Protein AF-A0A0Z8GHM3-F1 (afdb_monomer_lite)

Structure (mmCIF, N/CA/C/O backbone):
data_AF-A0A0Z8GHM3-F1
#
_entry.id   AF-A0A0Z8GHM3-F1
#
loop_
_atom_site.group_PDB
_atom_site.id
_atom_site.type_symbol
_atom_site.label_atom_id
_atom_site.label_alt_id
_atom_site.label_comp_id
_atom_site.label_asym_id
_atom_site.label_entity_id
_atom_site.label_seq_id
_atom_site.pdbx_PDB_ins_code
_atom_site.Cartn_x
_atom_site.Cartn_y
_atom_site.Cartn_z
_atom_site.occupancy
_atom_site.B_iso_or_equiv
_atom_site.auth_seq_id
_atom_site.auth_comp_id
_atom_site.auth_asym_id
_atom_site.auth_atom_id
_atom_site.pdbx_PDB_model_num
ATOM 1 N N . MET A 1 1 ? 1.312 11.010 23.275 1.00 46.31 1 MET A N 1
ATOM 2 C CA . MET A 1 1 ? 2.082 11.666 22.197 1.00 46.31 1 MET A CA 1
ATOM 3 C C . MET A 1 1 ? 1.892 10.808 20.962 1.00 46.31 1 MET A C 1
ATOM 5 O O . MET A 1 1 ? 2.202 9.631 21.065 1.00 46.31 1 MET A O 1
ATOM 9 N N . LYS A 1 2 ? 1.317 11.334 19.873 1.00 48.09 2 LYS A N 1
ATOM 10 C CA . LYS A 1 2 ? 1.325 10.628 18.581 1.00 48.09 2 LYS A CA 1
ATOM 11 C C . LYS A 1 2 ? 2.775 10.639 18.091 1.00 48.09 2 LYS A C 1
ATOM 13 O O . LYS A 1 2 ? 3.327 11.740 18.014 1.00 48.09 2 LYS A O 1
ATOM 18 N N . LYS A 1 3 ? 3.423 9.489 17.882 1.00 54.81 3 LYS A N 1
ATOM 19 C CA . LYS A 1 3 ? 4.711 9.492 17.180 1.00 54.81 3 LYS A CA 1
ATOM 20 C C . LYS A 1 3 ? 4.395 9.499 15.687 1.00 54.81 3 LYS A C 1
ATOM 22 O O . LYS A 1 3 ? 3.381 8.963 15.258 1.00 54.81 3 LYS A O 1
ATOM 27 N N . TYR A 1 4 ? 5.214 10.205 14.928 1.00 56.00 4 TYR A N 1
ATOM 28 C CA . TYR A 1 4 ? 5.084 10.302 13.480 1.00 56.00 4 TYR A CA 1
ATOM 29 C C . TYR A 1 4 ? 6.193 9.467 12.854 1.00 56.00 4 TYR A C 1
ATOM 31 O O . TYR A 1 4 ? 7.284 9.386 13.424 1.00 56.00 4 TYR A O 1
ATOM 39 N N . ILE A 1 5 ? 5.921 8.885 11.691 1.00 62.59 5 ILE A N 1
ATOM 40 C CA . ILE A 1 5 ? 6.941 8.220 10.886 1.00 62.59 5 ILE A CA 1
ATOM 41 C C . ILE A 1 5 ? 7.571 9.269 9.974 1.00 62.59 5 ILE A C 1
ATOM 43 O O . ILE A 1 5 ? 6.867 10.047 9.331 1.00 62.59 5 ILE A O 1
ATOM 47 N N . VAL A 1 6 ? 8.896 9.293 9.948 1.00 60.34 6 VAL A N 1
ATOM 48 C CA . VAL A 1 6 ? 9.713 10.118 9.056 1.00 60.34 6 VAL A CA 1
ATOM 49 C C . VAL A 1 6 ? 10.817 9.235 8.483 1.00 60.34 6 VAL A C 1
ATOM 51 O O . VAL A 1 6 ? 11.373 8.413 9.216 1.00 60.34 6 VAL A O 1
ATOM 54 N N . ASN A 1 7 ? 11.082 9.361 7.183 1.00 66.50 7 ASN A N 1
ATOM 55 C CA . ASN A 1 7 ? 12.170 8.658 6.500 1.00 66.50 7 ASN A CA 1
ATOM 56 C C . ASN A 1 7 ? 13.543 9.273 6.860 1.00 66.50 7 ASN A C 1
ATOM 58 O O . ASN A 1 7 ? 13.626 10.205 7.664 1.00 66.50 7 ASN A O 1
ATOM 62 N N . GLU A 1 8 ? 14.631 8.740 6.293 1.00 62.94 8 GLU A N 1
ATOM 63 C CA . GLU A 1 8 ? 16.000 9.220 6.564 1.00 62.94 8 GLU A CA 1
ATOM 64 C C . GLU A 1 8 ? 16.203 10.702 6.194 1.00 62.94 8 GLU A C 1
ATOM 66 O O . GLU A 1 8 ? 16.972 11.401 6.857 1.00 62.94 8 GLU A O 1
ATOM 71 N N . ASP A 1 9 ? 15.436 11.201 5.222 1.00 62.94 9 ASP A N 1
ATOM 72 C CA . ASP A 1 9 ? 15.411 12.603 4.791 1.00 62.94 9 ASP A CA 1
ATOM 73 C C . ASP A 1 9 ? 14.457 13.484 5.614 1.00 62.94 9 ASP A C 1
ATOM 75 O O . ASP A 1 9 ? 14.288 14.674 5.341 1.00 62.94 9 ASP A O 1
ATOM 79 N N . ASN A 1 10 ? 13.884 12.933 6.689 1.00 63.03 10 ASN A N 1
ATOM 80 C CA . ASN A 1 10 ? 12.969 13.618 7.598 1.00 63.03 10 ASN A CA 1
ATOM 81 C C . ASN A 1 10 ? 11.628 14.017 6.941 1.00 63.03 10 ASN A C 1
ATOM 83 O O . ASN A 1 10 ? 10.919 14.900 7.436 1.00 63.03 10 ASN A O 1
ATOM 87 N N . GLU A 1 11 ? 11.271 13.355 5.842 1.00 69.75 11 GLU A N 1
ATOM 88 C CA . GLU A 1 11 ? 10.003 13.490 5.133 1.00 69.75 11 GLU A CA 1
ATOM 89 C C . GLU A 1 11 ? 9.007 12.420 5.582 1.00 69.75 11 GLU A C 1
ATOM 91 O O . GLU A 1 11 ? 9.363 11.314 6.000 1.00 69.75 11 GLU A O 1
ATOM 96 N N 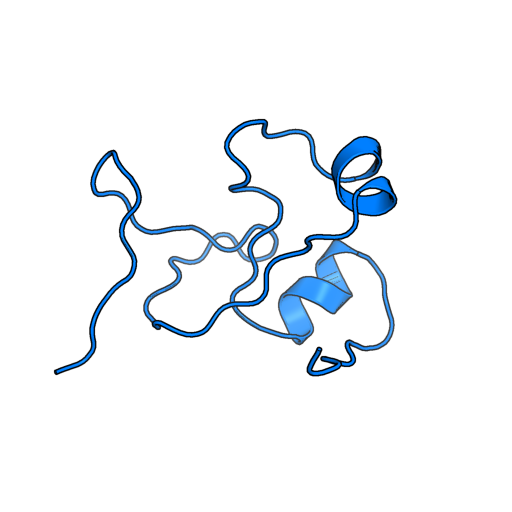. ARG A 1 12 ? 7.719 12.762 5.533 1.00 75.31 12 ARG A N 1
ATOM 97 C CA . ARG A 1 12 ? 6.654 11.825 5.892 1.00 75.31 12 ARG A CA 1
ATOM 98 C C . ARG A 1 12 ? 6.388 10.873 4.730 1.00 75.31 12 ARG A C 1
ATOM 100 O O . ARG A 1 12 ? 6.285 11.347 3.600 1.00 75.31 12 ARG A O 1
ATOM 107 N N . PRO A 1 13 ? 6.207 9.568 4.993 1.00 82.06 13 PRO A N 1
ATOM 108 C CA . PRO A 1 13 ? 5.807 8.643 3.947 1.00 82.06 13 PRO A CA 1
ATOM 109 C C . PRO A 1 13 ? 4.447 9.048 3.371 1.00 82.06 13 PRO A C 1
ATOM 111 O O . PRO A 1 13 ? 3.547 9.496 4.091 1.00 82.06 13 PRO A O 1
ATOM 114 N N . MET A 1 14 ? 4.307 8.884 2.062 1.00 88.44 14 MET A N 1
ATOM 115 C CA . MET A 1 14 ? 3.095 9.201 1.313 1.00 88.44 14 MET A CA 1
ATOM 116 C C . MET A 1 14 ? 2.381 7.906 0.946 1.00 88.44 14 MET A C 1
ATOM 118 O O . MET A 1 14 ? 3.015 6.923 0.583 1.00 88.44 14 MET A O 1
ATOM 122 N N . CYS A 1 15 ? 1.053 7.892 1.037 1.00 90.94 15 CYS A N 1
ATOM 123 C CA . CYS A 1 15 ? 0.275 6.751 0.567 1.00 90.94 15 CYS A CA 1
ATOM 124 C C . CYS A 1 15 ? 0.394 6.627 -0.956 1.00 90.94 15 CYS A C 1
ATOM 126 O O . CYS A 1 15 ? 0.009 7.549 -1.677 1.00 90.94 15 CYS A O 1
ATOM 128 N N . ALA A 1 16 ? 0.823 5.464 -1.438 1.00 91.25 16 ALA A N 1
ATOM 129 C CA . ALA A 1 16 ? 1.001 5.189 -2.859 1.00 91.25 16 ALA A CA 1
ATOM 130 C C . ALA A 1 16 ? -0.294 5.325 -3.680 1.00 91.25 16 ALA A C 1
ATOM 132 O O . ALA A 1 16 ? -0.257 5.732 -4.840 1.00 91.25 16 ALA A O 1
ATOM 133 N N . ASN A 1 17 ? -1.456 5.053 -3.070 1.00 93.56 17 ASN A N 1
ATOM 134 C CA . ASN A 1 17 ? -2.754 5.179 -3.738 1.00 93.56 17 ASN A CA 1
ATOM 135 C C . ASN A 1 17 ? -3.289 6.620 -3.728 1.00 93.56 17 ASN A C 1
ATOM 137 O O . ASN A 1 17 ? -3.482 7.237 -4.772 1.00 93.56 17 ASN A O 1
ATOM 141 N N . CYS A 1 18 ? -3.550 7.175 -2.539 1.00 93.50 18 CYS A N 1
ATOM 142 C CA . CYS A 1 18 ? -4.270 8.446 -2.404 1.00 93.50 18 CYS A CA 1
ATOM 143 C C . CYS A 1 18 ? -3.363 9.677 -2.291 1.00 93.50 18 CYS A C 1
ATOM 145 O O . CYS A 1 18 ? -3.877 10.788 -2.151 1.00 93.50 18 CYS A O 1
ATOM 147 N N . GLN A 1 19 ? -2.037 9.492 -2.309 1.00 91.12 19 GLN A N 1
ATOM 148 C CA . GLN A 1 19 ? -1.043 10.570 -2.257 1.00 91.12 19 GLN A CA 1
ATOM 149 C C . GLN A 1 19 ? -1.219 11.495 -1.040 1.00 91.12 19 GLN A C 1
ATOM 151 O O . GLN A 1 19 ? -0.908 12.682 -1.083 1.00 91.12 19 GLN A O 1
ATOM 156 N N . SER A 1 20 ? -1.761 10.958 0.055 1.00 90.69 20 SER A N 1
ATOM 157 C CA . SER A 1 20 ? -1.892 11.660 1.334 1.00 90.69 20 SER A CA 1
ATOM 158 C C . SER A 1 20 ? -0.740 11.286 2.261 1.00 90.69 20 SER A C 1
ATOM 160 O O . SER A 1 20 ? -0.315 10.129 2.274 1.00 90.69 20 SER A O 1
ATOM 162 N N . GLU A 1 21 ? -0.278 12.243 3.068 1.00 89.50 21 GLU A N 1
ATOM 163 C CA . GLU A 1 21 ? 0.711 11.988 4.122 1.00 89.50 21 GLU A CA 1
ATOM 164 C C . GLU A 1 21 ? 0.201 10.929 5.106 1.00 89.50 21 GLU A C 1
ATOM 166 O O . GLU A 1 21 ? -0.927 11.007 5.606 1.00 89.50 21 GLU A O 1
ATOM 171 N N . ILE A 1 22 ? 1.059 9.968 5.436 1.00 87.75 22 ILE A N 1
ATOM 172 C CA . ILE A 1 22 ? 0.803 8.988 6.486 1.00 87.75 22 ILE A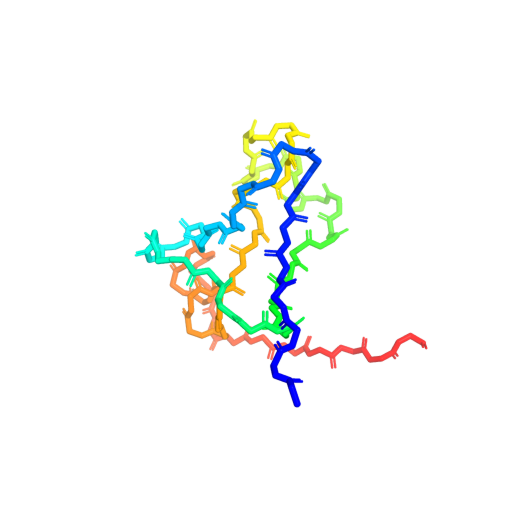 CA 1
ATOM 173 C C . ILE A 1 22 ? 1.221 9.610 7.815 1.00 87.75 22 ILE A C 1
ATOM 175 O O . ILE A 1 22 ? 2.398 9.794 8.123 1.00 87.75 22 ILE A O 1
ATOM 179 N N . LEU A 1 23 ? 0.211 9.995 8.591 1.00 80.56 23 LEU A N 1
ATOM 180 C CA . LEU A 1 23 ? 0.379 10.710 9.858 1.00 80.56 23 LEU A CA 1
ATOM 181 C C . LEU A 1 23 ? 0.441 9.780 11.075 1.00 80.56 23 LEU A C 1
ATOM 183 O O . LEU A 1 23 ? 0.761 10.243 12.171 1.00 80.56 23 LEU A O 1
ATOM 187 N N . GLU A 1 24 ? 0.079 8.511 10.908 1.00 74.44 24 GLU A N 1
ATOM 188 C CA . GLU A 1 24 ? -0.038 7.529 11.987 1.00 74.44 24 GLU A CA 1
ATOM 189 C C . GLU A 1 24 ? 1.138 6.546 11.971 1.00 74.44 24 GLU A C 1
ATOM 191 O O . GLU A 1 24 ? 1.787 6.372 10.945 1.00 74.44 24 GLU A O 1
ATOM 196 N N . GLU A 1 25 ? 1.439 5.928 13.122 1.00 68.44 25 GLU A N 1
ATOM 197 C CA . GLU A 1 25 ? 2.485 4.889 13.230 1.00 68.44 25 GLU A CA 1
ATOM 198 C C . GLU A 1 25 ? 2.090 3.592 12.506 1.00 68.44 25 GLU A C 1
ATOM 200 O O . GLU A 1 25 ? 2.950 2.774 12.191 1.00 68.44 25 GLU A O 1
ATOM 205 N N . GLU A 1 26 ? 0.796 3.401 12.253 1.00 79.44 26 GLU A N 1
ATOM 206 C CA . GLU A 1 26 ? 0.254 2.212 11.610 1.00 79.44 26 GLU A CA 1
ATOM 207 C C . GLU A 1 26 ? 0.003 2.491 10.125 1.00 79.44 26 GLU A C 1
ATOM 209 O O . GLU A 1 26 ? -0.715 3.418 9.748 1.00 79.44 26 GLU A O 1
ATOM 214 N N . TYR A 1 27 ? 0.621 1.677 9.276 1.00 87.69 27 TYR A N 1
ATOM 215 C CA . TYR A 1 27 ? 0.476 1.690 7.825 1.00 87.69 27 TYR A CA 1
ATOM 216 C C . TYR A 1 27 ? 0.590 0.262 7.300 1.00 87.69 27 TYR A C 1
ATOM 218 O O . TYR A 1 27 ? 1.109 -0.630 7.975 1.00 87.69 27 TYR A O 1
ATOM 226 N N . LEU A 1 28 ? 0.114 0.046 6.079 1.00 89.50 28 LEU A N 1
ATOM 227 C CA . LEU A 1 28 ? 0.253 -1.226 5.384 1.00 89.50 28 LEU A CA 1
ATOM 228 C C . LEU A 1 28 ? 1.403 -1.121 4.388 1.00 89.50 28 LEU A C 1
ATOM 230 O O . LEU A 1 28 ? 1.502 -0.142 3.654 1.00 89.50 28 LEU A O 1
ATOM 234 N N . MET A 1 29 ? 2.263 -2.133 4.359 1.00 89.12 29 MET A N 1
ATOM 235 C CA . MET A 1 29 ? 3.378 -2.222 3.419 1.00 89.12 29 MET A CA 1
ATOM 236 C C . MET A 1 29 ? 3.387 -3.599 2.773 1.00 89.12 29 MET A C 1
ATOM 238 O O . MET A 1 29 ? 3.323 -4.619 3.464 1.00 89.12 29 MET A O 1
ATOM 242 N N . ILE A 1 30 ? 3.504 -3.635 1.448 1.00 89.31 30 ILE A N 1
ATOM 243 C CA . ILE A 1 30 ? 3.636 -4.893 0.714 1.00 89.31 30 ILE A CA 1
ATOM 244 C C . ILE A 1 30 ? 5.078 -5.387 0.825 1.00 89.31 30 ILE A C 1
ATOM 246 O O . ILE A 1 30 ? 5.999 -4.733 0.349 1.00 89.31 30 ILE A O 1
ATOM 250 N N . ARG A 1 31 ? 5.277 -6.554 1.447 1.00 86.19 31 ARG A N 1
ATOM 251 C CA . ARG A 1 31 ? 6.603 -7.183 1.617 1.00 86.19 31 ARG A CA 1
ATOM 252 C C . ARG A 1 31 ? 6.812 -8.422 0.744 1.00 86.19 31 ARG A C 1
ATOM 254 O O . ARG A 1 31 ? 7.861 -9.054 0.819 1.00 86.19 31 ARG A O 1
A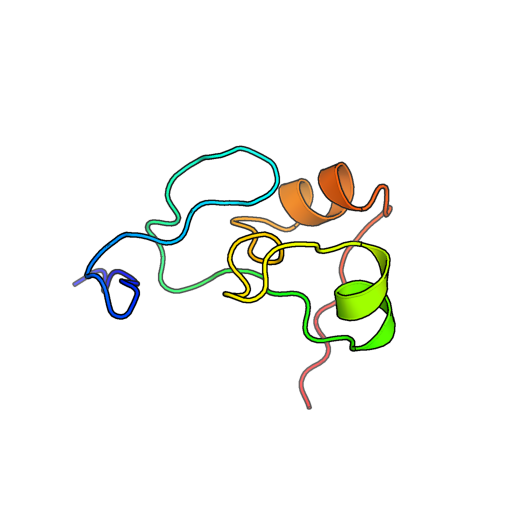TOM 261 N N . ASP A 1 32 ? 5.816 -8.785 -0.060 1.00 87.62 32 ASP A N 1
ATOM 262 C CA . ASP A 1 32 ? 5.904 -9.924 -0.970 1.00 87.62 32 ASP A CA 1
ATOM 263 C C . ASP A 1 32 ? 6.830 -9.602 -2.151 1.00 87.62 32 ASP A C 1
ATOM 265 O O . ASP A 1 32 ? 6.599 -8.649 -2.894 1.00 87.62 32 ASP A O 1
A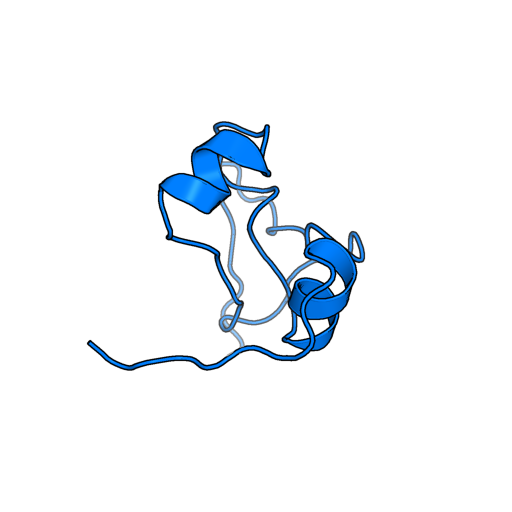TOM 269 N N . ASN A 1 33 ? 7.868 -10.418 -2.344 1.00 87.12 33 ASN A N 1
ATOM 270 C CA . ASN A 1 33 ? 8.884 -10.185 -3.371 1.00 87.12 33 ASN A CA 1
ATOM 271 C C . ASN A 1 33 ? 8.322 -10.209 -4.799 1.00 87.12 33 AS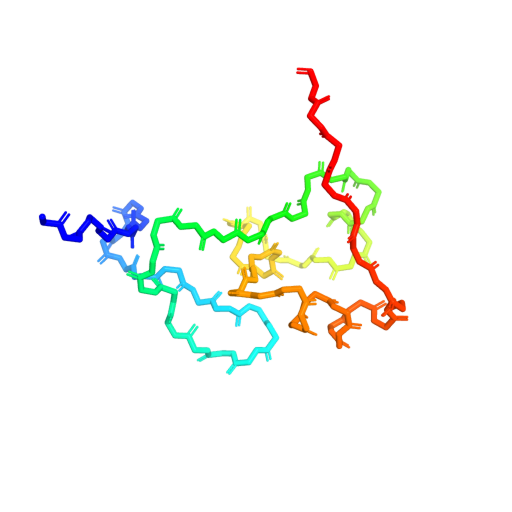N A C 1
ATOM 273 O O . ASN A 1 33 ? 8.827 -9.492 -5.661 1.00 87.12 33 ASN A O 1
ATOM 277 N N . PHE A 1 34 ? 7.317 -11.045 -5.080 1.00 88.75 34 PHE A N 1
ATOM 278 C CA . PHE A 1 34 ? 6.727 -11.106 -6.414 1.00 88.75 34 PHE A CA 1
ATOM 279 C C . PHE A 1 34 ? 5.957 -9.820 -6.707 1.00 88.75 34 PHE A C 1
ATOM 281 O O . PHE A 1 34 ? 6.118 -9.257 -7.789 1.00 88.75 34 PHE A O 1
ATOM 288 N N . LEU A 1 35 ? 5.170 -9.324 -5.751 1.00 87.62 35 LEU A N 1
ATOM 289 C CA . LEU A 1 35 ? 4.462 -8.056 -5.919 1.00 87.62 35 LEU A CA 1
ATOM 290 C C . LEU A 1 35 ? 5.436 -6.879 -6.026 1.00 87.62 35 LEU A C 1
ATOM 292 O O . LEU A 1 35 ? 5.329 -6.108 -6.974 1.00 87.62 35 LEU A O 1
ATOM 296 N N . LEU A 1 36 ? 6.424 -6.804 -5.127 1.00 87.25 36 LEU A N 1
ATOM 297 C CA . LEU A 1 36 ? 7.472 -5.776 -5.130 1.00 87.25 36 LEU A CA 1
ATOM 298 C C . LEU A 1 36 ? 8.170 -5.641 -6.484 1.00 87.25 36 LEU A C 1
ATOM 300 O O . LEU A 1 36 ? 8.323 -4.540 -6.982 1.00 87.25 36 LEU A O 1
ATOM 304 N N . VAL A 1 37 ? 8.554 -6.753 -7.112 1.00 86.19 37 VAL A N 1
ATOM 305 C CA . VAL A 1 37 ? 9.304 -6.721 -8.379 1.00 86.19 37 VAL A CA 1
ATOM 306 C C . VAL A 1 37 ? 8.429 -6.398 -9.596 1.00 86.19 37 VAL A C 1
ATOM 308 O O . VAL A 1 37 ? 8.949 -5.927 -10.604 1.00 86.19 37 VAL A O 1
ATOM 311 N N . ASN A 1 38 ? 7.129 -6.704 -9.552 1.00 86.25 38 ASN A N 1
ATOM 312 C CA . ASN A 1 38 ? 6.265 -6.631 -10.739 1.00 86.25 38 ASN A CA 1
ATOM 313 C C . ASN A 1 38 ? 5.285 -5.450 -10.740 1.00 86.25 38 ASN A C 1
ATOM 315 O O . ASN A 1 38 ? 4.731 -5.150 -11.796 1.00 86.25 38 ASN A O 1
ATOM 319 N N . TYR A 1 39 ? 5.027 -4.833 -9.586 1.00 84.38 39 TYR A N 1
ATOM 320 C CA . TYR A 1 39 ? 3.968 -3.827 -9.426 1.00 84.38 39 TYR A CA 1
ATOM 321 C C . TYR A 1 39 ? 4.440 -2.520 -8.791 1.00 84.38 39 TYR A C 1
ATOM 323 O O . TYR A 1 39 ? 3.655 -1.577 -8.732 1.00 84.38 39 TYR A O 1
ATOM 331 N N . PHE A 1 40 ? 5.689 -2.466 -8.336 1.00 86.88 40 PHE A N 1
ATOM 332 C CA . PHE A 1 40 ? 6.275 -1.312 -7.672 1.00 86.88 40 PHE A CA 1
ATOM 333 C C . PHE A 1 40 ? 7.610 -0.986 -8.353 1.00 86.88 40 PHE A C 1
ATOM 335 O O . PHE A 1 40 ? 8.411 -1.879 -8.630 1.00 86.88 40 PHE A O 1
ATOM 342 N N . ASP A 1 41 ? 7.794 0.283 -8.698 1.00 77.00 41 ASP A N 1
ATOM 343 C CA . ASP A 1 41 ? 8.910 0.810 -9.482 1.00 77.00 41 ASP A CA 1
ATOM 344 C C . ASP A 1 41 ? 9.935 1.550 -8.606 1.00 77.00 41 ASP A C 1
ATOM 346 O O . ASP A 1 41 ? 11.091 1.693 -9.018 1.00 77.00 41 ASP A O 1
ATOM 350 N N . ASP A 1 42 ? 9.535 2.043 -7.428 1.00 71.69 42 ASP A N 1
ATOM 351 C CA . ASP A 1 42 ? 10.379 2.893 -6.591 1.00 71.69 42 ASP A CA 1
ATOM 352 C C . ASP A 1 42 ? 11.340 2.057 -5.720 1.00 71.69 42 ASP A C 1
ATOM 354 O O . ASP A 1 42 ? 10.909 1.343 -4.805 1.00 71.69 42 ASP A O 1
ATOM 358 N N . PRO A 1 43 ? 12.663 2.130 -5.964 1.00 58.78 43 PRO A N 1
ATOM 359 C CA . PRO A 1 43 ? 13.652 1.379 -5.197 1.00 58.78 43 PRO A CA 1
ATOM 360 C C . PRO A 1 43 ? 13.717 1.786 -3.719 1.00 58.78 43 PRO A C 1
ATOM 362 O O . PRO A 1 43 ? 14.197 0.987 -2.911 1.00 58.78 43 PRO A O 1
ATOM 365 N N . ASP A 1 44 ? 13.222 2.976 -3.361 1.00 62.94 44 ASP A N 1
ATOM 366 C CA . ASP A 1 44 ? 13.182 3.447 -1.974 1.00 62.94 44 ASP A CA 1
ATOM 367 C C . ASP A 1 44 ? 11.974 2.883 -1.199 1.00 62.94 44 ASP A C 1
ATOM 369 O O . ASP A 1 44 ? 11.846 3.106 0.007 1.00 62.94 44 ASP A O 1
ATOM 373 N N . GLY A 1 45 ? 11.099 2.105 -1.858 1.00 62.44 45 GLY A N 1
ATOM 374 C CA . GLY A 1 45 ? 9.962 1.438 -1.219 1.00 62.44 45 GLY A CA 1
ATOM 375 C C . GLY A 1 45 ? 8.921 2.426 -0.698 1.00 62.44 45 GLY A C 1
ATOM 376 O O . GLY A 1 45 ? 8.327 2.215 0.357 1.00 62.44 45 GLY A O 1
ATOM 377 N N . LEU A 1 46 ? 8.748 3.551 -1.392 1.00 69.31 46 LEU A N 1
ATOM 378 C CA . LEU A 1 46 ? 7.746 4.564 -1.057 1.00 69.31 46 LEU A CA 1
ATOM 379 C C . LEU A 1 46 ? 6.426 4.339 -1.799 1.00 69.31 46 LEU A C 1
ATOM 381 O O . LEU A 1 46 ? 5.375 4.794 -1.352 1.00 69.31 46 LEU A O 1
ATOM 385 N N . ASP A 1 47 ? 6.457 3.599 -2.902 1.00 81.81 47 ASP A N 1
ATOM 386 C CA . ASP A 1 47 ? 5.299 3.298 -3.737 1.00 81.81 47 ASP A CA 1
ATOM 387 C C . ASP A 1 47 ? 4.554 2.017 -3.320 1.00 81.81 47 ASP A C 1
ATOM 389 O O . ASP A 1 47 ? 3.507 1.713 -3.886 1.00 81.81 47 ASP A O 1
ATOM 393 N N . ASN A 1 48 ? 5.020 1.303 -2.289 1.00 89.69 48 ASN A N 1
ATOM 394 C CA . ASN A 1 48 ? 4.371 0.106 -1.737 1.00 89.69 48 ASN A CA 1
ATOM 395 C C . ASN A 1 48 ? 3.771 0.316 -0.330 1.00 89.69 48 ASN A C 1
ATOM 397 O O . ASN A 1 48 ? 3.423 -0.663 0.345 1.00 89.69 48 ASN A O 1
ATOM 401 N N . ILE A 1 49 ? 3.667 1.572 0.117 1.00 90.75 49 ILE A N 1
ATOM 402 C CA . ILE A 1 49 ? 3.147 1.967 1.431 1.00 90.75 49 ILE A CA 1
ATOM 403 C C . ILE A 1 49 ? 1.737 2.554 1.292 1.00 90.75 49 ILE A C 1
ATOM 405 O O . ILE A 1 49 ? 1.472 3.422 0.461 1.00 90.75 49 ILE A O 1
ATOM 409 N N . PHE A 1 50 ? 0.817 2.123 2.156 1.00 92.19 50 PHE A N 1
ATOM 410 C CA . PHE A 1 50 ? -0.595 2.491 2.100 1.00 92.19 50 PHE A CA 1
ATOM 411 C C . PHE A 1 50 ? -1.139 2.900 3.470 1.00 92.19 50 PHE A C 1
ATOM 413 O O . PHE A 1 50 ? -0.861 2.271 4.489 1.00 92.19 50 PHE A O 1
ATOM 420 N N . CYS A 1 51 ? -1.985 3.934 3.488 1.00 92.25 51 CYS A N 1
ATOM 421 C CA . CYS A 1 51 ? -2.594 4.446 4.721 1.00 92.25 51 CYS A CA 1
ATOM 422 C C . CYS A 1 51 ? -3.813 3.643 5.208 1.00 92.25 51 CYS A C 1
ATOM 424 O O . CYS A 1 51 ? -4.306 3.890 6.303 1.00 92.25 51 CYS A O 1
ATOM 426 N N . SER A 1 52 ? -4.361 2.740 4.388 1.00 92.56 52 SER A N 1
ATOM 427 C CA . SER A 1 52 ? -5.554 1.956 4.730 1.00 92.56 52 SER A CA 1
ATOM 428 C C . SER A 1 52 ? -5.706 0.728 3.837 1.00 92.56 52 SER A C 1
ATOM 430 O O . SER A 1 52 ? -5.194 0.706 2.717 1.00 92.56 52 SER A O 1
ATOM 432 N N . GLU A 1 53 ? -6.485 -0.256 4.297 1.00 93.81 53 GLU A N 1
ATOM 433 C CA . GLU A 1 53 ? -6.897 -1.415 3.491 1.00 93.81 53 GLU A CA 1
ATOM 434 C C . GLU A 1 53 ? -7.551 -0.981 2.174 1.00 93.81 53 GLU A C 1
ATOM 436 O O . GLU A 1 53 ? -7.224 -1.503 1.114 1.00 93.81 53 GLU A O 1
ATOM 441 N N . HIS A 1 54 ? -8.424 0.029 2.219 1.00 95.06 54 HIS A N 1
ATOM 442 C CA . HIS 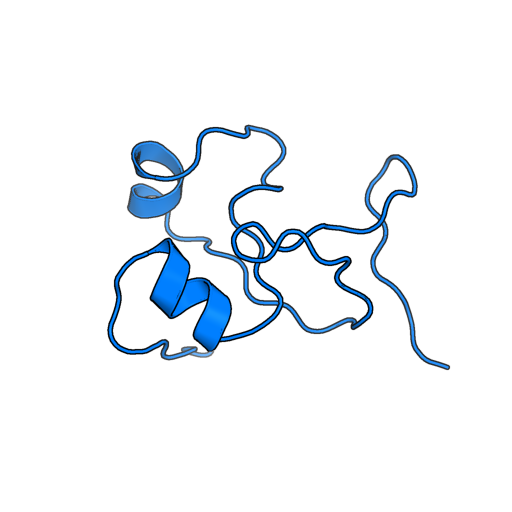A 1 54 ? -9.085 0.548 1.024 1.00 95.06 54 HIS A CA 1
ATOM 443 C C . HIS A 1 54 ? -8.080 1.014 -0.037 1.00 95.06 54 HIS A C 1
ATOM 445 O O . HIS A 1 54 ? -8.249 0.706 -1.214 1.00 95.06 54 HIS A O 1
ATOM 451 N N . CYS A 1 55 ? -7.010 1.696 0.384 1.00 94.31 55 CYS A N 1
ATOM 452 C CA . CYS A 1 55 ? -5.958 2.155 -0.519 1.00 94.31 55 CYS A CA 1
ATOM 453 C C . CYS A 1 55 ? -5.165 1.003 -1.146 1.00 94.31 55 CYS A C 1
ATOM 455 O O . CYS A 1 55 ? -4.805 1.096 -2.315 1.00 94.31 55 CYS A O 1
ATOM 457 N N . VAL A 1 56 ? -4.926 -0.082 -0.403 1.00 93.50 56 VAL A N 1
ATOM 458 C CA . VAL A 1 56 ? -4.304 -1.294 -0.959 1.00 93.50 56 VAL A CA 1
ATOM 459 C C . VAL A 1 56 ? -5.224 -1.927 -2.003 1.00 93.50 56 VAL A C 1
ATOM 461 O O . VAL A 1 56 ? -4.793 -2.219 -3.117 1.00 93.50 56 VAL A O 1
ATOM 464 N N . CYS A 1 57 ? -6.501 -2.112 -1.656 1.00 94.31 57 CYS A N 1
ATOM 465 C CA . CYS A 1 57 ? -7.492 -2.740 -2.525 1.00 94.31 57 CYS A CA 1
ATOM 466 C C . CYS A 1 57 ? -7.691 -1.983 -3.838 1.00 94.31 57 CYS A C 1
ATOM 468 O O . CYS A 1 57 ? -7.739 -2.602 -4.900 1.00 94.31 57 CYS A O 1
ATOM 470 N N . GLU A 1 58 ? -7.780 -0.654 -3.774 1.00 94.75 58 GLU A N 1
ATOM 471 C CA . GLU A 1 58 ? -7.925 0.192 -4.958 1.00 94.75 58 GLU A CA 1
ATOM 472 C C . GLU A 1 58 ? -6.666 0.165 -5.834 1.00 94.75 58 GLU A C 1
ATOM 474 O O . GLU A 1 58 ? -6.777 -0.028 -7.043 1.00 94.75 58 GLU A O 1
ATOM 479 N N . SER A 1 59 ? -5.478 0.273 -5.232 1.00 92.06 59 SER A N 1
ATOM 480 C CA . SER A 1 59 ? -4.210 0.308 -5.969 1.00 92.06 59 SER A CA 1
ATOM 481 C C . SER A 1 59 ? -3.878 -1.016 -6.662 1.00 92.06 59 SER A C 1
ATOM 483 O O . SER A 1 59 ? -3.470 -1.020 -7.822 1.00 92.06 59 SER A O 1
ATOM 485 N N . LEU A 1 60 ? -4.083 -2.145 -5.978 1.00 90.69 60 LEU A N 1
ATOM 486 C CA . LEU A 1 60 ? -3.754 -3.477 -6.497 1.00 90.69 60 LEU A CA 1
ATOM 487 C C . LEU A 1 60 ? -4.936 -4.183 -7.173 1.00 90.69 60 LEU A C 1
ATOM 489 O O . LEU A 1 60 ? -4.795 -5.323 -7.614 1.00 90.69 60 LEU A O 1
ATOM 493 N N . PHE A 1 61 ? -6.102 -3.534 -7.253 1.00 91.31 61 PHE A N 1
ATOM 494 C CA . PHE A 1 61 ? -7.344 -4.124 -7.763 1.00 91.31 61 PHE A CA 1
ATOM 495 C C . PHE A 1 61 ? -7.707 -5.457 -7.078 1.00 91.31 61 PHE A C 1
ATOM 497 O O . PHE A 1 61 ? -8.196 -6.393 -7.718 1.00 91.31 61 PHE A O 1
ATOM 504 N N . VAL A 1 62 ? -7.478 -5.545 -5.764 1.00 91.00 62 VAL A N 1
ATOM 505 C CA . VAL A 1 62 ? -7.814 -6.716 -4.938 1.00 91.00 62 VAL A CA 1
ATOM 506 C C . VAL A 1 62 ? -9.093 -6.474 -4.138 1.00 91.00 62 VAL A C 1
ATOM 508 O O . VAL A 1 62 ? -9.466 -5.341 -3.847 1.00 91.00 62 VAL A O 1
ATOM 511 N N . SER A 1 63 ? -9.802 -7.547 -3.784 1.00 92.25 63 SER A N 1
ATOM 512 C CA . SER A 1 63 ? -11.096 -7.453 -3.093 1.00 92.25 63 SER A CA 1
ATOM 513 C C . SER A 1 63 ? -11.000 -7.261 -1.577 1.00 92.25 63 SER A C 1
ATOM 515 O O . SER A 1 63 ? -12.015 -6.969 -0.951 1.00 92.25 63 SER A O 1
ATOM 517 N N . GLY A 1 64 ? -9.827 -7.479 -0.983 1.00 90.75 64 GLY A N 1
ATOM 518 C CA . GLY A 1 64 ? -9.610 -7.399 0.461 1.00 90.75 64 GLY A CA 1
ATOM 519 C C . GLY A 1 64 ? -8.166 -7.713 0.838 1.00 90.75 64 GLY A C 1
ATOM 520 O O . GLY A 1 64 ? -7.418 -8.261 0.022 1.00 90.75 64 GLY A O 1
ATOM 521 N N . VAL A 1 65 ? -7.796 -7.379 2.074 1.00 88.31 65 VAL A N 1
ATOM 522 C CA . VAL A 1 65 ? -6.471 -7.656 2.646 1.00 88.31 65 VAL A CA 1
ATOM 523 C C . VAL A 1 65 ? -6.629 -8.460 3.934 1.00 88.31 65 VAL A C 1
ATOM 525 O O . VAL A 1 65 ? -7.455 -8.130 4.779 1.00 88.31 65 VAL A O 1
ATOM 528 N N . GLU A 1 66 ? -5.815 -9.500 4.108 1.00 88.50 66 GLU A N 1
ATOM 529 C CA . GLU A 1 66 ? -5.720 -10.263 5.356 1.00 88.50 66 GLU A CA 1
ATOM 530 C C . GLU A 1 66 ? -4.289 -10.160 5.894 1.00 88.50 66 GLU A C 1
ATOM 532 O O . GLU A 1 66 ? -3.329 -10.481 5.192 1.00 88.50 66 GLU A O 1
ATOM 537 N N . ILE A 1 67 ? -4.143 -9.673 7.128 1.00 83.56 67 ILE A N 1
ATOM 538 C CA . ILE A 1 67 ? -2.849 -9.577 7.811 1.00 83.56 67 ILE A CA 1
ATOM 539 C C . ILE A 1 67 ? -2.663 -10.862 8.615 1.00 83.56 67 ILE A C 1
ATOM 541 O O . ILE A 1 67 ? -3.424 -11.127 9.544 1.00 83.56 67 ILE A O 1
ATOM 545 N N . VAL A 1 68 ? -1.656 -11.654 8.251 1.00 80.69 68 VAL A N 1
ATOM 546 C CA . VAL A 1 68 ? -1.300 -12.889 8.957 1.00 80.69 68 VAL A CA 1
ATOM 547 C C . VAL A 1 68 ? -0.124 -12.582 9.882 1.00 80.69 68 VAL A C 1
ATOM 549 O O . VAL A 1 68 ? 0.914 -12.119 9.415 1.00 80.69 68 VAL A O 1
ATOM 552 N N . GLU A 1 69 ? -0.292 -12.791 11.188 1.00 74.88 69 GLU A N 1
ATOM 553 C CA . GLU A 1 69 ? 0.811 -12.681 12.153 1.00 74.88 69 GLU A CA 1
ATOM 554 C C . GLU A 1 69 ? 1.777 -13.868 11.960 1.00 74.88 69 GLU A C 1
ATOM 556 O O . GLU A 1 69 ? 1.330 -15.018 11.925 1.00 74.88 69 GLU A O 1
ATOM 561 N N . GLU A 1 70 ? 3.078 -13.590 11.795 1.00 60.59 70 GLU A N 1
ATOM 562 C CA . GLU A 1 70 ? 4.155 -14.603 11.729 1.00 60.59 70 GLU A CA 1
ATOM 563 C C . GLU A 1 70 ? 4.553 -15.143 13.111 1.00 60.59 70 GLU A C 1
ATOM 565 O O . GLU A 1 70 ? 4.672 -14.338 14.066 1.00 60.59 70 GLU A O 1
#

Secondary structure (DSSP, 8-state):
-------TTSPPPB-TTT--B--SS--EE---HHHHHHH---TTS-TTEESSHHHHHHHHT-S-------

Radius of gyration: 12.28 Å; chains: 1; bounding box: 27×28×33 Å

pLDDT: mean 81.23, std 12.89, range [46.31, 95.06]

Organism: Streptococcus suis (NCBI:txid1307)

Foldseek 3Di:
DFDADADPVRHFQAALQPRHGQGHPDKDFDPDPVCCVPQPDDPVRSNRIHNDQVSVCVSVVHPTDDDDDD

Sequence (70 aa):
MKKYIVNEDNERPMCANCQSEILEEEYLMIRDNFLLVNYFDDPDGLDNIFCSEHCVCESLFVSGVEIVEE